Protein AF-A0A9E5HIX6-F1 (afdb_monomer_lite)

Sequence (128 aa):
MSDIHIPHKKEEDTVLTNALRAMFAMVVLVLIAVTAFQFSGMQKSAIPPNAEIIAEAQISISTDQTGAVQVFNSHGEILADWGGDKGGFVSGVARVIERERMKIGAPIDAPVVIRWRENNRLSVFDPQ

Structure (mmCIF, N/CA/C/O backbone):
data_AF-A0A9E5HIX6-F1
#
_entry.id   AF-A0A9E5HIX6-F1
#
loop_
_atom_site.group_PDB
_atom_site.id
_atom_site.type_symbol
_atom_site.label_atom_id
_atom_site.label_alt_id
_atom_site.label_comp_id
_atom_site.label_asym_id
_atom_site.label_entity_id
_atom_site.label_seq_id
_atom_site.pdbx_PDB_ins_code
_atom_site.Cartn_x
_atom_site.Cartn_y
_atom_site.Cartn_z
_atom_site.occupancy
_atom_site.B_iso_or_equiv
_atom_site.auth_seq_id
_atom_site.auth_comp_id
_atom_site.auth_asym_id
_atom_site.auth_atom_id
_atom_site.pdbx_PDB_model_num
ATOM 1 N N . MET A 1 1 ? 51.690 25.461 -71.907 1.00 43.72 1 MET A N 1
ATOM 2 C CA . MET A 1 1 ? 51.223 25.501 -70.506 1.00 43.72 1 MET A CA 1
ATOM 3 C C . MET A 1 1 ? 50.099 24.491 -70.409 1.00 43.72 1 MET A C 1
ATOM 5 O O . MET A 1 1 ? 49.067 24.701 -71.023 1.00 43.72 1 MET A O 1
ATOM 9 N N . SER A 1 2 ? 50.377 23.325 -69.832 1.00 46.28 2 SER A N 1
ATOM 10 C CA . SER A 1 2 ? 49.433 22.210 -69.729 1.00 46.28 2 SER A CA 1
ATOM 11 C C . SER A 1 2 ? 48.712 22.302 -68.391 1.00 46.28 2 SER A C 1
ATOM 13 O O . SER A 1 2 ? 49.335 22.079 -67.352 1.00 46.28 2 SER A O 1
ATOM 15 N N . ASP A 1 3 ? 47.428 22.647 -68.427 1.00 59.19 3 ASP A N 1
ATOM 16 C CA . ASP A 1 3 ? 46.559 22.617 -67.256 1.00 59.19 3 ASP A CA 1
ATOM 17 C C . ASP A 1 3 ? 46.348 21.166 -66.819 1.00 59.19 3 ASP A C 1
ATOM 19 O O . ASP A 1 3 ? 45.714 20.360 -67.503 1.00 59.19 3 ASP A O 1
ATOM 23 N N . ILE A 1 4 ? 46.923 20.822 -65.670 1.00 58.94 4 ILE A N 1
ATOM 24 C CA . ILE A 1 4 ? 46.684 19.548 -65.001 1.00 58.94 4 ILE A CA 1
ATOM 25 C C . ILE A 1 4 ? 45.348 19.686 -64.272 1.00 58.94 4 ILE A C 1
ATOM 27 O O . ILE A 1 4 ? 45.273 20.249 -63.181 1.00 58.94 4 ILE A O 1
ATOM 31 N N . HIS A 1 5 ? 44.279 19.179 -64.880 1.00 60.97 5 HIS A N 1
ATOM 32 C CA . HIS A 1 5 ? 43.001 19.025 -64.198 1.00 60.97 5 HIS A CA 1
ATOM 33 C C . HIS A 1 5 ? 43.087 17.828 -63.241 1.00 60.97 5 HIS A C 1
ATOM 35 O O . HIS A 1 5 ? 43.039 16.676 -63.673 1.00 60.97 5 HIS A O 1
ATOM 41 N N . ILE A 1 6 ? 43.241 18.092 -61.941 1.00 63.88 6 ILE A N 1
ATOM 42 C CA . ILE A 1 6 ? 43.125 17.067 -60.899 1.00 63.88 6 ILE A CA 1
ATOM 43 C C . ILE A 1 6 ? 41.637 16.923 -60.551 1.00 63.88 6 ILE A C 1
ATOM 45 O O . ILE A 1 6 ? 41.047 17.875 -60.036 1.00 63.88 6 ILE A O 1
ATOM 49 N N . PRO A 1 7 ? 41.003 15.764 -60.802 1.00 58.62 7 PRO A N 1
ATOM 50 C CA . PRO A 1 7 ? 39.634 15.546 -60.370 1.00 58.62 7 PRO A CA 1
ATOM 51 C C . PRO A 1 7 ? 39.606 15.435 -58.841 1.00 58.62 7 PRO A C 1
ATOM 53 O O . PRO A 1 7 ? 40.145 14.492 -58.258 1.00 58.62 7 PRO A O 1
ATOM 56 N N . HIS A 1 8 ? 38.955 16.389 -58.175 1.00 56.75 8 HIS A N 1
ATOM 57 C CA . HIS A 1 8 ? 38.617 16.260 -56.760 1.00 56.75 8 HIS A CA 1
ATOM 58 C C . HIS A 1 8 ? 37.560 15.162 -56.599 1.00 56.75 8 HIS A C 1
ATOM 60 O O . HIS A 1 8 ? 36.368 15.380 -56.815 1.00 56.75 8 HIS A O 1
ATOM 66 N N . LYS A 1 9 ? 37.997 13.959 -56.216 1.00 58.28 9 LYS A N 1
ATOM 67 C CA . LYS A 1 9 ? 37.098 12.904 -55.747 1.00 58.28 9 LYS A CA 1
ATOM 68 C C . LYS A 1 9 ? 36.462 13.385 -54.441 1.00 58.28 9 LYS A C 1
ATOM 70 O O . LYS A 1 9 ? 37.140 13.528 -53.428 1.00 58.28 9 LYS A O 1
ATOM 75 N N . LYS A 1 10 ? 35.165 13.673 -54.493 1.00 59.16 10 LYS A N 1
ATOM 76 C CA . LYS A 1 10 ? 34.347 14.068 -53.346 1.00 59.16 10 LYS A CA 1
ATOM 77 C C . LYS A 1 10 ? 34.215 12.854 -52.418 1.00 59.16 10 LYS A C 1
ATOM 79 O O . LYS A 1 10 ? 33.349 12.006 -52.611 1.00 59.16 10 LYS A O 1
ATOM 84 N N . GLU A 1 11 ? 35.125 12.713 -51.460 1.00 59.84 11 GLU A N 1
ATOM 85 C CA . GLU A 1 11 ? 34.963 11.768 -50.348 1.00 59.84 11 GLU A CA 1
ATOM 86 C C . GLU A 1 11 ? 33.967 12.378 -49.356 1.00 59.84 11 GLU A C 1
ATOM 88 O O . GLU A 1 11 ? 34.321 12.899 -48.306 1.00 59.84 11 GLU A O 1
ATOM 93 N N . GLU A 1 12 ? 32.707 12.426 -49.785 1.00 61.34 12 GLU A N 1
ATOM 94 C CA . GLU A 1 12 ? 31.617 13.127 -49.114 1.00 61.34 12 GLU A CA 1
ATOM 95 C C . GLU A 1 12 ? 30.905 12.162 -48.153 1.00 61.34 12 GLU A C 1
ATOM 97 O O . GLU A 1 12 ? 30.306 11.173 -48.581 1.00 61.34 12 GLU A O 1
ATOM 102 N N . ASP A 1 13 ? 31.034 12.423 -46.847 1.00 59.41 13 ASP A N 1
ATOM 103 C CA . ASP A 1 13 ? 30.117 12.079 -45.743 1.00 59.41 13 ASP A CA 1
ATOM 104 C C . ASP A 1 13 ? 29.551 10.647 -45.666 1.00 59.41 13 ASP A C 1
ATOM 106 O O . ASP A 1 13 ? 28.538 10.372 -45.012 1.00 59.41 13 ASP A O 1
ATOM 110 N N . THR A 1 14 ? 30.213 9.676 -46.289 1.00 60.88 14 THR A N 1
ATOM 111 C CA . THR A 1 14 ? 29.702 8.303 -46.379 1.00 60.88 14 THR A CA 1
ATOM 112 C C . THR A 1 14 ? 29.877 7.557 -45.054 1.00 60.88 14 THR A C 1
ATOM 114 O O . THR A 1 14 ? 29.011 6.779 -44.654 1.00 60.88 14 THR A O 1
ATOM 117 N N . VAL A 1 15 ? 30.965 7.843 -44.328 1.00 62.78 15 VAL A N 1
ATOM 118 C CA . VAL A 1 15 ? 31.266 7.248 -43.012 1.00 62.78 15 VAL A CA 1
ATOM 119 C C . VAL A 1 15 ? 30.242 7.688 -41.961 1.00 62.78 15 VAL A C 1
ATOM 121 O O . VAL A 1 15 ? 29.715 6.849 -41.231 1.00 62.78 15 VAL A O 1
ATOM 124 N N . LEU A 1 16 ? 29.887 8.978 -41.937 1.00 70.50 16 LEU A N 1
ATOM 125 C CA . LEU A 1 16 ? 28.887 9.522 -41.012 1.00 70.50 16 LEU A CA 1
ATOM 126 C C . LEU A 1 16 ? 27.476 8.998 -41.334 1.00 70.50 16 LEU A C 1
ATOM 128 O O . LEU A 1 16 ? 26.715 8.641 -40.435 1.00 70.50 16 LEU A O 1
ATOM 132 N N . THR A 1 17 ? 27.151 8.863 -42.623 1.00 78.12 17 THR A N 1
ATOM 133 C CA . THR A 1 17 ? 25.855 8.340 -43.080 1.00 78.12 17 THR A CA 1
ATOM 134 C C . THR A 1 17 ? 25.677 6.857 -42.741 1.00 78.12 17 THR A C 1
ATOM 136 O O . THR A 1 17 ? 24.598 6.441 -42.314 1.00 78.12 17 THR A O 1
ATOM 139 N N . ASN A 1 18 ? 26.727 6.044 -42.883 1.00 85.62 18 ASN A N 1
ATOM 140 C CA . ASN A 1 18 ? 26.682 4.627 -42.515 1.00 85.62 18 ASN A CA 1
ATOM 141 C C . ASN A 1 18 ? 26.547 4.439 -40.999 1.00 85.62 18 ASN A C 1
ATOM 143 O O . ASN A 1 18 ? 25.763 3.597 -40.562 1.00 85.62 18 ASN A O 1
ATOM 147 N N . ALA A 1 19 ? 27.238 5.259 -40.202 1.00 86.00 19 ALA A N 1
ATOM 148 C CA . ALA A 1 19 ? 27.089 5.262 -38.749 1.00 86.00 19 ALA A CA 1
ATOM 149 C C . ALA A 1 19 ? 25.659 5.637 -38.321 1.00 86.00 19 ALA A C 1
ATOM 151 O O . ALA A 1 19 ? 25.060 4.942 -37.502 1.00 86.00 19 ALA A O 1
ATOM 152 N N . LEU A 1 20 ? 25.065 6.669 -38.932 1.00 89.56 20 LEU A N 1
ATOM 153 C CA . LEU A 1 20 ? 23.684 7.074 -38.654 1.00 89.56 20 LEU A CA 1
ATOM 154 C C . LEU A 1 20 ? 22.670 5.976 -39.016 1.00 89.56 20 LEU A C 1
ATOM 156 O O . LEU A 1 20 ? 21.756 5.692 -38.242 1.00 89.56 20 LEU A O 1
ATOM 160 N N . ARG A 1 21 ? 22.851 5.309 -40.164 1.00 91.25 21 ARG A N 1
ATOM 161 C CA . ARG A 1 21 ? 22.018 4.162 -40.566 1.00 91.25 21 ARG A CA 1
ATOM 162 C C . ARG A 1 21 ? 22.163 2.987 -39.604 1.00 91.25 21 ARG A C 1
ATOM 164 O O . ARG A 1 21 ? 21.159 2.361 -39.281 1.00 91.25 21 ARG A O 1
ATOM 171 N N . ALA A 1 22 ? 23.374 2.712 -39.121 1.00 93.31 22 ALA A N 1
ATOM 172 C CA . ALA A 1 22 ? 23.617 1.668 -38.130 1.00 93.31 22 ALA A CA 1
ATOM 173 C C . ALA A 1 22 ? 22.931 1.986 -36.791 1.00 93.31 22 ALA A C 1
ATOM 175 O O . ALA A 1 22 ? 22.274 1.115 -36.224 1.00 93.31 22 ALA A O 1
ATOM 176 N N . MET A 1 23 ? 23.005 3.237 -36.323 1.00 93.62 23 MET A N 1
ATOM 177 C CA . MET A 1 23 ? 22.286 3.679 -35.122 1.00 93.62 23 MET A CA 1
ATOM 178 C C . MET A 1 23 ? 20.774 3.521 -35.284 1.00 93.62 23 MET A C 1
ATOM 180 O O . MET A 1 23 ? 20.114 2.979 -34.400 1.00 93.62 23 MET A O 1
ATOM 184 N N . PHE A 1 24 ? 20.226 3.945 -36.424 1.00 96.62 24 PHE A N 1
ATOM 185 C CA . PHE A 1 24 ? 18.799 3.805 -36.694 1.00 96.62 24 PHE A CA 1
ATOM 186 C C . PHE A 1 24 ? 18.374 2.332 -36.759 1.00 96.62 24 PHE A C 1
ATOM 188 O O . PHE A 1 24 ? 17.394 1.946 -36.128 1.00 96.62 24 PHE A O 1
ATOM 195 N N . ALA A 1 25 ? 19.144 1.485 -37.449 1.00 96.62 25 ALA A N 1
ATOM 196 C CA . ALA A 1 25 ? 18.891 0.048 -37.521 1.00 96.62 25 ALA A CA 1
ATOM 197 C C . ALA A 1 25 ? 18.941 -0.616 -36.137 1.00 96.62 25 ALA A C 1
ATOM 199 O O . ALA A 1 25 ? 18.079 -1.432 -35.822 1.00 96.62 25 ALA A O 1
ATOM 200 N N . MET A 1 26 ? 19.899 -0.229 -35.290 1.00 96.50 26 MET A N 1
ATOM 201 C CA . MET A 1 26 ? 19.990 -0.706 -33.910 1.00 96.50 26 MET A CA 1
ATOM 202 C C . MET A 1 26 ? 18.738 -0.330 -33.108 1.00 96.50 26 MET A C 1
ATOM 204 O O . MET A 1 26 ? 18.167 -1.188 -32.438 1.00 96.50 26 MET A O 1
ATOM 208 N N . VAL A 1 27 ? 18.274 0.921 -33.202 1.00 97.19 27 VAL A N 1
ATOM 209 C CA . VAL A 1 27 ? 17.048 1.373 -32.520 1.00 97.19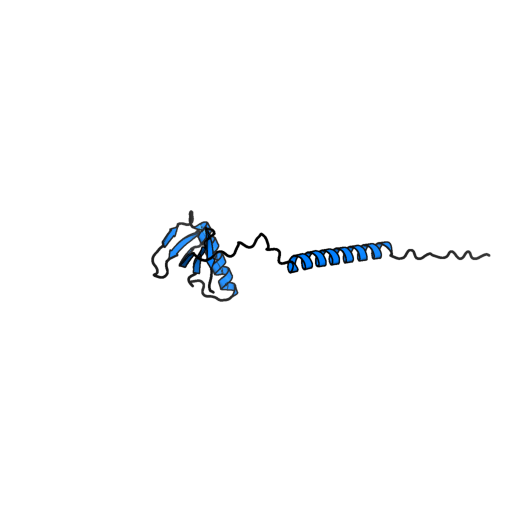 27 VAL A CA 1
ATOM 210 C C . VAL A 1 27 ? 15.831 0.587 -33.006 1.00 97.19 27 VAL A C 1
ATOM 212 O O . VAL A 1 27 ? 15.060 0.091 -32.186 1.00 97.19 27 VAL A O 1
ATOM 215 N N . VAL A 1 28 ? 15.674 0.418 -34.321 1.00 97.94 28 VAL A N 1
ATOM 216 C CA . VAL A 1 28 ? 14.574 -0.367 -34.901 1.00 97.94 28 VAL A CA 1
ATOM 217 C C . VAL A 1 28 ? 14.618 -1.818 -34.419 1.00 97.94 28 VAL A C 1
ATOM 219 O O . VAL A 1 28 ? 13.583 -2.366 -34.051 1.00 97.94 28 VAL A O 1
ATOM 222 N N .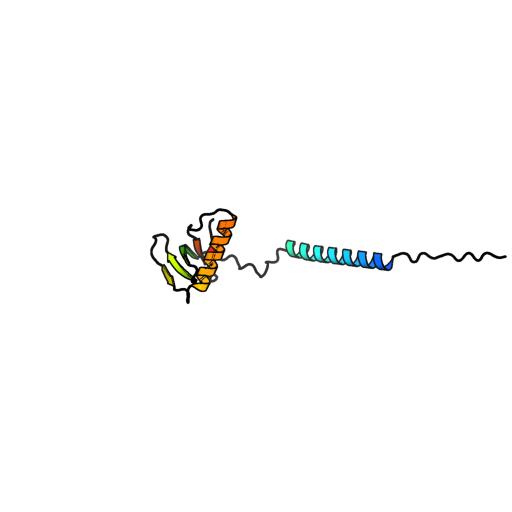 LEU A 1 29 ? 15.802 -2.430 -34.355 1.00 97.56 29 LEU A N 1
ATOM 223 C CA . LEU A 1 29 ? 15.973 -3.797 -33.865 1.00 97.56 29 LEU A CA 1
ATOM 224 C C . LEU A 1 29 ? 15.560 -3.924 -32.393 1.00 97.56 29 LEU A C 1
ATOM 226 O O . LEU A 1 29 ? 14.822 -4.847 -32.048 1.00 97.56 29 LEU A O 1
ATOM 230 N N . VAL A 1 30 ? 15.971 -2.981 -31.539 1.00 96.56 30 VAL A N 1
ATOM 231 C CA . VAL A 1 30 ? 15.558 -2.946 -30.125 1.00 96.56 30 VAL A CA 1
ATOM 232 C C . VAL A 1 30 ? 14.041 -2.812 -30.005 1.00 96.56 30 VAL A C 1
ATOM 234 O O . VAL A 1 30 ? 13.427 -3.546 -29.233 1.00 96.56 30 VAL A O 1
ATOM 237 N N . LEU A 1 31 ? 13.419 -1.927 -30.788 1.00 96.38 31 LEU A N 1
ATOM 238 C CA . LEU A 1 31 ? 11.964 -1.765 -30.785 1.00 96.38 31 LEU A CA 1
ATOM 239 C C . LEU A 1 31 ? 11.253 -3.048 -31.221 1.00 96.38 31 LEU A C 1
ATOM 241 O O . LEU A 1 31 ? 10.341 -3.483 -30.528 1.00 96.38 31 LEU A O 1
ATOM 245 N N . ILE A 1 32 ? 11.704 -3.702 -32.297 1.00 96.50 32 ILE A N 1
ATOM 246 C CA . ILE A 1 32 ? 11.145 -4.988 -32.746 1.00 96.50 32 ILE A CA 1
ATOM 247 C C . ILE A 1 32 ? 11.256 -6.041 -31.639 1.00 96.50 32 ILE A C 1
ATOM 249 O O . ILE A 1 32 ? 10.275 -6.729 -31.361 1.00 96.50 32 ILE A O 1
ATOM 253 N N . ALA A 1 33 ? 12.413 -6.150 -30.981 1.00 92.94 33 ALA A N 1
ATOM 254 C CA . ALA A 1 33 ? 12.621 -7.110 -29.900 1.00 92.94 33 ALA A CA 1
ATOM 255 C C . ALA A 1 33 ? 11.679 -6.852 -28.711 1.00 92.94 33 ALA A C 1
ATOM 257 O O . ALA A 1 33 ? 11.020 -7.777 -28.235 1.00 92.94 33 ALA A O 1
ATOM 258 N N . VAL A 1 34 ? 11.560 -5.596 -28.262 1.00 89.94 34 VAL A N 1
ATOM 259 C CA . VAL A 1 34 ? 10.668 -5.214 -27.154 1.00 89.94 34 VAL A CA 1
ATOM 260 C C . VAL A 1 34 ? 9.200 -5.414 -27.532 1.00 89.94 34 VAL A C 1
ATOM 262 O O . VAL A 1 34 ? 8.428 -5.929 -26.726 1.00 89.94 34 VAL A O 1
ATOM 265 N N . THR A 1 35 ? 8.802 -5.059 -28.754 1.00 92.06 35 THR A N 1
ATOM 266 C CA . THR A 1 35 ? 7.440 -5.271 -29.255 1.00 92.06 35 THR A CA 1
ATOM 267 C C . THR A 1 35 ? 7.106 -6.759 -29.327 1.00 92.06 35 THR A C 1
ATOM 269 O O . THR A 1 35 ? 6.069 -7.165 -28.808 1.00 92.06 35 THR A O 1
ATOM 272 N N . ALA A 1 36 ? 7.990 -7.587 -29.888 1.00 90.38 36 ALA A N 1
ATOM 273 C CA . ALA A 1 36 ? 7.808 -9.036 -29.930 1.00 90.38 36 ALA A CA 1
ATOM 274 C C . ALA A 1 36 ? 7.688 -9.635 -28.518 1.00 90.38 36 ALA A C 1
ATOM 276 O O . ALA A 1 36 ? 6.820 -10.472 -28.278 1.00 90.38 36 ALA A O 1
ATOM 277 N N . PHE A 1 37 ? 8.502 -9.162 -27.569 1.00 85.94 37 PHE A N 1
ATOM 278 C CA . PHE A 1 37 ? 8.449 -9.588 -26.169 1.00 85.94 37 PHE A CA 1
ATOM 279 C C . PHE A 1 37 ? 7.171 -9.137 -25.443 1.00 85.94 37 PHE A C 1
ATOM 281 O O . PHE A 1 37 ? 6.645 -9.846 -24.592 1.00 85.94 37 PHE A O 1
ATOM 288 N N . GLN A 1 38 ? 6.641 -7.961 -25.777 1.00 83.62 38 GLN A N 1
ATOM 289 C CA . GLN A 1 38 ? 5.380 -7.473 -25.217 1.00 83.62 38 GLN A CA 1
ATOM 290 C C . GLN A 1 38 ? 4.171 -8.241 -25.774 1.00 83.62 38 GLN A C 1
ATOM 292 O O . GLN A 1 38 ? 3.241 -8.528 -25.023 1.00 83.62 38 GLN A O 1
ATOM 297 N N . PHE A 1 39 ? 4.182 -8.604 -27.063 1.00 86.62 39 PHE A N 1
ATOM 298 C CA . PHE A 1 39 ? 3.107 -9.390 -27.684 1.00 86.62 39 PHE A CA 1
ATOM 299 C C . PHE A 1 39 ? 3.142 -10.876 -27.321 1.00 86.62 39 PHE A C 1
ATOM 301 O O . PHE A 1 39 ? 2.094 -11.514 -27.324 1.00 86.62 39 PHE A O 1
ATOM 308 N N . SER A 1 40 ? 4.305 -11.434 -26.972 1.00 82.31 40 SER A N 1
ATOM 309 C CA . SER A 1 40 ? 4.428 -12.847 -26.588 1.00 82.31 40 SER A CA 1
ATOM 310 C C . SER A 1 40 ? 3.758 -13.189 -25.252 1.00 82.31 40 SER A C 1
ATOM 312 O O . SER A 1 40 ? 3.747 -14.353 -24.857 1.00 82.31 40 SER A O 1
ATOM 314 N N . GLY A 1 41 ? 3.181 -12.203 -24.554 1.00 68.75 41 GLY A N 1
ATOM 315 C CA . GLY A 1 41 ? 2.372 -12.434 -23.358 1.00 68.75 41 GLY A CA 1
ATOM 316 C C . GLY A 1 41 ? 3.164 -13.015 -22.188 1.00 68.75 41 GLY A C 1
ATOM 317 O O . GLY A 1 41 ? 2.563 -13.534 -21.248 1.00 68.75 41 GLY A O 1
ATOM 318 N N . MET A 1 42 ? 4.501 -12.940 -22.230 1.00 66.69 42 MET A N 1
ATOM 319 C CA . MET A 1 42 ? 5.347 -13.393 -21.135 1.00 66.69 42 MET A CA 1
ATOM 320 C C . MET A 1 42 ? 4.972 -12.599 -19.885 1.00 66.69 42 MET A C 1
ATOM 322 O O . MET A 1 42 ? 5.031 -11.365 -19.876 1.00 66.69 42 MET A O 1
ATOM 326 N N . GLN A 1 43 ? 4.533 -13.302 -18.838 1.00 56.97 43 GLN A N 1
ATOM 327 C CA . GLN A 1 43 ? 4.153 -12.652 -17.591 1.00 56.97 43 GLN A CA 1
ATOM 328 C C . GLN A 1 43 ? 5.337 -11.831 -17.090 1.00 56.97 43 GLN A C 1
ATOM 330 O O . GLN A 1 43 ? 6.430 -12.350 -16.856 1.00 56.97 43 GLN A O 1
ATOM 335 N N . LYS A 1 44 ? 5.114 -10.524 -16.930 1.00 60.16 44 LYS A N 1
ATOM 336 C CA . LYS A 1 44 ? 6.074 -9.643 -16.273 1.00 60.16 44 LYS A CA 1
ATOM 337 C C . LYS A 1 44 ? 6.328 -10.231 -14.891 1.00 60.16 44 LYS A C 1
ATOM 339 O O . LYS A 1 44 ? 5.424 -10.236 -14.063 1.00 60.16 44 LYS A O 1
ATOM 344 N N . SER A 1 45 ? 7.554 -10.689 -14.641 1.00 62.88 45 SER A N 1
ATOM 345 C CA . SER A 1 45 ? 7.943 -11.344 -13.382 1.00 62.88 45 SER A CA 1
ATOM 346 C C . SER A 1 45 ? 7.679 -10.490 -12.128 1.00 62.88 45 SER A C 1
ATOM 348 O O . SER A 1 45 ? 7.730 -11.009 -11.019 1.00 62.88 45 SER A O 1
ATOM 350 N N . ALA A 1 46 ? 7.408 -9.191 -12.293 1.00 63.69 46 ALA A N 1
ATOM 351 C CA . ALA A 1 46 ? 7.095 -8.251 -11.221 1.00 63.69 46 ALA A CA 1
ATOM 352 C C . ALA A 1 46 ? 5.593 -8.144 -10.877 1.00 63.69 46 ALA A C 1
ATOM 354 O O . ALA A 1 46 ? 5.249 -7.406 -9.956 1.00 63.69 46 ALA A O 1
ATOM 355 N N . ILE A 1 47 ? 4.693 -8.826 -11.600 1.00 66.25 47 ILE A N 1
ATOM 356 C CA . ILE A 1 47 ? 3.262 -8.854 -11.264 1.00 66.25 47 ILE A CA 1
ATOM 357 C C . ILE A 1 47 ? 3.005 -10.086 -10.391 1.00 66.25 47 ILE A C 1
ATOM 359 O O . ILE A 1 47 ? 3.195 -11.207 -10.866 1.00 66.25 47 ILE A O 1
ATOM 363 N N . PRO A 1 48 ? 2.572 -9.913 -9.128 1.00 66.62 48 PRO A N 1
ATOM 364 C CA . PRO A 1 48 ? 2.203 -11.039 -8.284 1.00 66.62 48 PRO A CA 1
ATOM 365 C C . PRO A 1 48 ? 1.099 -11.871 -8.952 1.00 66.62 48 PRO A C 1
ATOM 367 O O . PRO A 1 48 ? 0.187 -11.286 -9.544 1.00 66.62 48 PRO A O 1
ATOM 370 N N . PRO A 1 49 ? 1.132 -13.211 -8.838 1.00 70.94 49 PRO A N 1
ATOM 371 C CA . PRO A 1 49 ? 0.059 -14.052 -9.348 1.00 70.94 49 PRO A CA 1
ATOM 372 C C . PRO A 1 49 ? -1.279 -13.621 -8.742 1.00 70.94 49 PRO A C 1
ATOM 374 O O . PRO A 1 49 ? -1.365 -13.271 -7.558 1.00 70.94 49 PRO A O 1
ATOM 377 N N . ASN A 1 50 ? -2.322 -13.611 -9.575 1.00 75.38 50 ASN A N 1
ATOM 378 C CA . ASN A 1 50 ? -3.660 -13.232 -9.145 1.00 75.38 50 ASN A CA 1
ATOM 379 C C . ASN A 1 50 ? -4.228 -14.355 -8.267 1.00 75.38 50 ASN A C 1
ATOM 381 O O . ASN A 1 50 ? -4.730 -15.347 -8.778 1.00 75.38 50 ASN A O 1
ATOM 385 N N . ALA A 1 51 ? -4.068 -14.213 -6.954 1.00 86.00 51 ALA A N 1
ATOM 386 C CA . ALA A 1 51 ? -4.611 -15.131 -5.959 1.00 86.00 51 ALA A CA 1
ATOM 387 C C . ALA A 1 51 ? -5.997 -14.670 -5.494 1.00 86.00 51 ALA A C 1
ATOM 389 O O . ALA A 1 51 ? -6.249 -13.460 -5.420 1.00 86.00 51 ALA A O 1
ATOM 390 N N . GLU A 1 52 ? -6.867 -15.620 -5.160 1.00 91.69 52 GLU A N 1
ATOM 391 C CA . GLU A 1 52 ? -8.209 -15.346 -4.647 1.00 91.69 52 GLU A CA 1
ATOM 392 C C . GLU A 1 52 ? -8.154 -14.591 -3.311 1.00 91.69 52 GLU A C 1
ATOM 394 O O . GLU A 1 52 ? -7.189 -14.702 -2.549 1.00 91.69 52 GLU A O 1
ATOM 399 N N . ILE A 1 53 ? -9.169 -13.767 -3.051 1.00 94.00 53 ILE A N 1
ATOM 400 C CA . ILE A 1 53 ? -9.298 -12.999 -1.814 1.00 94.00 53 ILE A CA 1
ATOM 401 C C . ILE A 1 53 ? -10.023 -13.873 -0.792 1.00 94.00 53 ILE A C 1
ATOM 403 O O . ILE A 1 53 ? -11.177 -14.227 -0.994 1.00 94.00 53 ILE A O 1
ATOM 407 N N . ILE A 1 54 ? -9.343 -14.203 0.304 1.00 96.12 54 ILE A N 1
ATOM 408 C CA . ILE A 1 54 ? -9.884 -15.042 1.381 1.00 96.12 54 ILE A CA 1
ATOM 409 C C . ILE A 1 54 ? -10.645 -14.197 2.403 1.00 96.12 54 ILE A C 1
ATOM 411 O O . ILE A 1 54 ? -11.637 -14.650 2.969 1.00 96.12 54 ILE A O 1
ATOM 415 N N . ALA A 1 55 ? -10.184 -12.971 2.658 1.00 95.19 55 ALA A N 1
ATOM 416 C CA . ALA A 1 55 ? -10.823 -12.070 3.607 1.00 95.19 55 ALA A CA 1
ATOM 417 C C . ALA A 1 55 ? -10.634 -10.605 3.209 1.00 95.19 55 ALA A C 1
ATOM 419 O O . ALA A 1 55 ? -9.579 -10.213 2.697 1.00 95.19 55 ALA A O 1
ATOM 420 N N . GLU A 1 56 ? -11.646 -9.793 3.511 1.00 95.75 56 GLU A N 1
ATOM 421 C CA . GLU A 1 56 ? -11.602 -8.341 3.376 1.00 95.75 56 GLU A CA 1
ATOM 422 C C . GLU A 1 56 ? -12.126 -7.660 4.639 1.00 95.75 56 GLU A C 1
ATOM 424 O O . GLU A 1 56 ? -13.039 -8.161 5.294 1.00 95.75 56 GLU A O 1
ATOM 429 N N . ALA A 1 57 ? -11.562 -6.498 4.961 1.00 95.06 57 ALA A N 1
ATOM 430 C CA . ALA A 1 57 ? -12.052 -5.641 6.031 1.00 95.06 57 ALA A CA 1
ATOM 431 C C . ALA A 1 57 ? -11.931 -4.170 5.631 1.00 95.06 57 ALA A C 1
ATOM 433 O O . ALA A 1 57 ? -10.905 -3.753 5.089 1.00 95.06 57 ALA A O 1
ATOM 434 N N . GLN A 1 58 ? -12.968 -3.385 5.921 1.00 96.31 58 GLN A N 1
ATOM 435 C CA . GLN A 1 58 ? -12.910 -1.931 5.799 1.00 96.31 58 GLN A CA 1
ATOM 436 C C . GLN A 1 58 ? -12.312 -1.332 7.066 1.00 96.31 58 GLN A C 1
ATOM 438 O O . GLN A 1 58 ? -12.735 -1.669 8.175 1.00 96.31 58 GLN A O 1
ATOM 443 N N . ILE A 1 59 ? -11.342 -0.441 6.885 1.00 96.31 59 ILE A N 1
ATOM 444 C CA . ILE A 1 59 ? -10.697 0.283 7.975 1.00 96.31 59 ILE A CA 1
ATOM 445 C C . ILE A 1 59 ? -10.603 1.770 7.655 1.00 96.31 59 ILE A C 1
ATOM 447 O O . ILE A 1 59 ? -10.459 2.162 6.495 1.00 96.31 59 ILE A O 1
ATOM 451 N N . SER A 1 60 ? -10.600 2.582 8.701 1.00 95.69 60 SER A N 1
ATOM 452 C CA . SER A 1 60 ? -10.245 3.997 8.621 1.00 95.69 60 SER A CA 1
ATOM 453 C C . SER A 1 60 ? -8.922 4.215 9.341 1.00 95.69 60 SER A C 1
ATOM 455 O O . SER A 1 60 ? -8.688 3.637 10.402 1.00 95.69 60 SER A O 1
ATOM 457 N N . ILE A 1 61 ? -8.039 5.024 8.760 1.00 95.12 61 ILE A N 1
ATOM 458 C CA . ILE A 1 61 ? -6.706 5.287 9.306 1.00 95.12 61 ILE A CA 1
ATOM 459 C C . ILE A 1 61 ? -6.614 6.777 9.619 1.00 95.12 61 ILE A C 1
ATOM 461 O O . ILE A 1 61 ? -6.762 7.605 8.726 1.00 95.12 61 ILE A O 1
ATOM 465 N N . SER A 1 62 ? -6.353 7.108 10.880 1.00 93.69 62 SER A N 1
ATOM 466 C CA . SER A 1 62 ? -6.036 8.463 11.326 1.00 93.69 62 SER A CA 1
ATOM 467 C C . SER A 1 62 ? -4.554 8.542 11.654 1.00 93.69 62 SER A C 1
ATOM 469 O O . SER A 1 62 ? -4.014 7.651 12.315 1.00 93.69 62 SER A O 1
ATOM 471 N N . THR A 1 63 ? -3.880 9.584 11.174 1.00 92.81 63 THR A N 1
ATOM 472 C CA . THR A 1 63 ? -2.440 9.767 11.388 1.00 92.81 63 THR A CA 1
ATOM 473 C C . THR A 1 63 ? -2.113 11.216 11.687 1.00 92.81 63 THR A C 1
ATOM 475 O O . THR A 1 63 ? -2.838 12.115 11.265 1.00 92.81 63 THR A O 1
ATOM 478 N N . ASP A 1 64 ? -1.003 11.443 12.383 1.00 87.75 64 ASP A N 1
ATOM 479 C CA . ASP A 1 64 ? -0.493 12.781 12.667 1.00 87.75 64 ASP A CA 1
ATOM 480 C C . ASP A 1 64 ? 0.889 13.041 12.021 1.00 87.75 64 ASP A C 1
ATOM 482 O O . ASP A 1 64 ? 1.458 12.227 11.276 1.00 87.75 64 ASP A O 1
ATOM 486 N N . GLN A 1 65 ? 1.457 14.217 12.307 1.00 86.62 65 GLN A N 1
ATOM 487 C CA . GLN A 1 65 ? 2.796 14.586 11.836 1.00 86.62 65 GLN A CA 1
ATOM 488 C C . GLN A 1 65 ? 3.922 13.853 12.584 1.00 86.62 65 GLN A C 1
ATOM 490 O O . GLN A 1 65 ? 5.025 13.744 12.050 1.00 86.62 65 GLN A O 1
ATOM 495 N N . THR A 1 66 ? 3.659 13.320 13.782 1.00 88.44 66 THR A N 1
ATOM 496 C CA . THR A 1 66 ? 4.643 12.571 14.580 1.00 88.44 66 THR A CA 1
ATOM 497 C C . THR A 1 66 ? 4.835 11.142 14.072 1.00 88.44 66 THR A C 1
ATOM 499 O O . THR A 1 66 ? 5.840 10.503 14.379 1.00 88.44 66 THR A O 1
ATOM 502 N N . GLY A 1 67 ? 3.904 10.662 13.242 1.00 87.50 67 GLY A N 1
ATOM 503 C CA . GLY A 1 67 ? 3.863 9.287 12.757 1.00 87.50 67 GLY A CA 1
ATOM 504 C C . GLY A 1 67 ? 3.034 8.367 13.649 1.00 87.50 67 GLY A C 1
ATOM 505 O O . GLY A 1 67 ? 3.073 7.154 13.439 1.00 87.50 67 GLY A O 1
ATOM 506 N N . ALA A 1 68 ? 2.311 8.916 14.632 1.00 93.50 68 ALA A N 1
ATOM 507 C CA . ALA A 1 68 ? 1.325 8.173 15.397 1.00 93.50 68 ALA A CA 1
ATOM 508 C C . ALA A 1 68 ? 0.146 7.797 14.493 1.00 93.50 68 ALA A C 1
ATOM 510 O O . ALA A 1 68 ? -0.205 8.522 13.553 1.00 93.50 68 ALA A O 1
ATOM 511 N N . VAL A 1 69 ? -0.431 6.628 14.754 1.00 95.69 69 VAL A N 1
ATOM 512 C CA . VAL A 1 69 ? -1.470 6.036 13.918 1.00 95.69 69 VAL A CA 1
ATOM 513 C C . VAL A 1 69 ? -2.542 5.400 14.780 1.00 95.69 69 VAL A C 1
ATOM 515 O O . VAL A 1 69 ? -2.246 4.567 15.635 1.00 95.69 69 VAL A O 1
ATOM 518 N N . GLN A 1 70 ? -3.790 5.727 14.467 1.00 9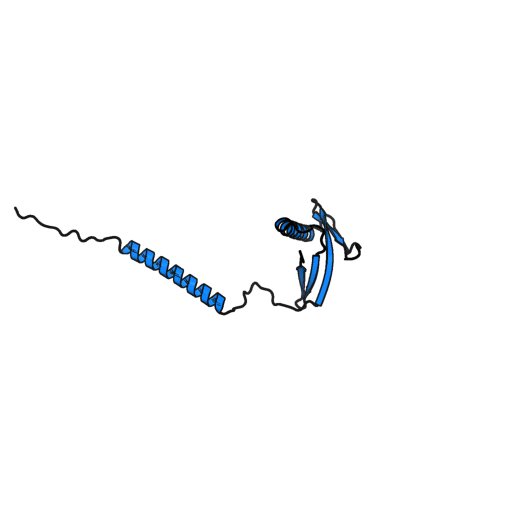6.25 70 GLN A N 1
ATOM 519 C CA . GLN A 1 70 ? -4.967 5.038 14.973 1.00 96.25 70 GLN A CA 1
ATOM 520 C C . GLN A 1 70 ? -5.715 4.392 13.811 1.00 96.25 70 GLN A C 1
ATOM 522 O O . GLN A 1 70 ? -5.980 5.030 12.789 1.00 96.25 70 GLN A O 1
ATOM 527 N N . VAL A 1 71 ? -6.039 3.112 13.962 1.00 95.56 71 VAL A N 1
ATOM 528 C CA . VAL A 1 71 ? -6.791 2.339 12.973 1.00 95.56 71 VAL A CA 1
ATOM 529 C C . VAL A 1 71 ? -8.136 1.968 13.566 1.00 95.56 71 VAL A C 1
ATOM 531 O O . VAL A 1 71 ? -8.197 1.396 14.654 1.00 95.56 71 VAL A O 1
ATOM 534 N N . PHE A 1 72 ? -9.198 2.248 12.823 1.00 96.44 72 PHE A N 1
ATOM 535 C CA . PHE A 1 72 ? -10.576 1.993 13.217 1.00 96.44 72 PHE A CA 1
ATOM 536 C C . PHE A 1 72 ? -11.213 0.955 12.299 1.00 96.44 72 PHE A C 1
ATOM 538 O O . PHE A 1 72 ? -10.896 0.900 11.108 1.00 96.44 72 PHE A O 1
ATOM 545 N N . ASN A 1 73 ? -12.126 0.150 12.834 1.00 95.06 73 ASN A N 1
ATOM 546 C CA . ASN A 1 73 ? -12.995 -0.693 12.017 1.00 95.06 73 ASN A CA 1
ATOM 547 C C . ASN A 1 73 ? -14.177 0.107 11.437 1.00 95.06 73 ASN A C 1
ATOM 549 O O . ASN A 1 73 ? -14.349 1.295 11.708 1.00 95.06 73 ASN A O 1
ATOM 553 N N . SER A 1 74 ? -15.037 -0.573 10.677 1.00 92.50 74 SER A N 1
ATOM 554 C CA . SER A 1 74 ? -16.255 0.007 10.092 1.00 92.50 74 SER A CA 1
ATOM 555 C C . SER A 1 74 ? -17.266 0.550 11.112 1.00 92.50 74 SER A C 1
ATOM 557 O O . SER A 1 74 ? -18.148 1.314 10.736 1.00 92.50 74 SER A O 1
ATOM 559 N N . HIS A 1 75 ? -17.164 0.159 12.384 1.00 92.88 75 HIS A N 1
ATOM 560 C CA . HIS A 1 75 ? -18.041 0.602 13.472 1.00 92.88 75 HIS A CA 1
ATOM 561 C C . HIS A 1 75 ? -17.420 1.733 14.311 1.00 92.88 75 HIS A C 1
ATOM 563 O O . HIS A 1 75 ? -18.047 2.199 15.259 1.00 92.88 75 HIS A O 1
ATOM 569 N N . GLY A 1 76 ? -16.206 2.185 13.974 1.00 91.44 76 GLY A N 1
ATOM 570 C CA . GLY A 1 76 ? -15.481 3.216 14.722 1.00 91.44 76 GLY A CA 1
ATOM 571 C C . GLY A 1 76 ? -14.737 2.699 15.957 1.00 91.44 76 GLY A C 1
ATOM 572 O O . GLY A 1 76 ? -14.241 3.499 16.746 1.00 91.44 76 GLY A O 1
ATOM 573 N N . GLU A 1 77 ? -14.629 1.383 16.140 1.00 95.31 77 GLU A N 1
ATOM 574 C CA . GLU A 1 77 ? -13.842 0.794 17.225 1.00 95.31 77 GLU A CA 1
ATOM 575 C C . GLU A 1 77 ? -12.355 0.804 16.866 1.00 95.31 77 GLU A C 1
ATOM 577 O O . GLU A 1 77 ? -11.978 0.514 15.726 1.00 95.31 77 GLU A O 1
ATOM 582 N N . ILE A 1 78 ? -11.503 1.100 17.849 1.00 95.81 78 ILE A N 1
ATOM 583 C CA . ILE A 1 78 ? -10.049 1.101 17.674 1.00 95.81 78 ILE A CA 1
ATOM 584 C C . ILE A 1 78 ? -9.558 -0.344 17.532 1.00 95.81 78 ILE A C 1
ATOM 586 O O . ILE A 1 78 ? -9.663 -1.145 18.458 1.00 95.81 78 ILE A O 1
AT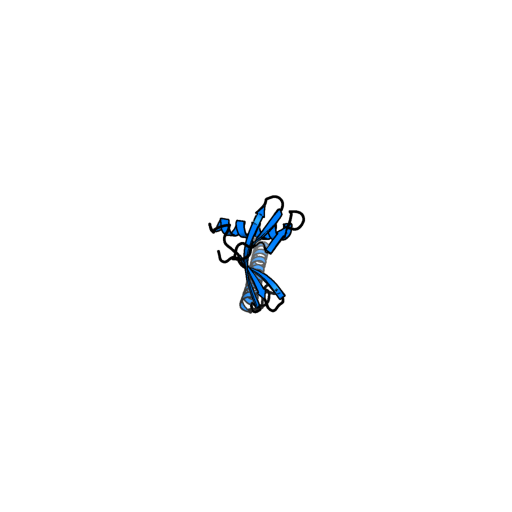OM 590 N N . LEU A 1 79 ? -8.981 -0.656 16.373 1.00 94.81 79 LEU A N 1
ATOM 591 C CA . LEU A 1 79 ? -8.278 -1.912 16.105 1.00 94.81 79 LEU A CA 1
ATOM 592 C C . LEU A 1 79 ? -6.807 -1.835 16.514 1.00 94.81 79 LEU A C 1
ATOM 594 O O . LEU A 1 79 ? -6.220 -2.836 16.923 1.00 94.81 79 LEU A O 1
ATOM 598 N N . ALA A 1 80 ? -6.204 -0.655 16.375 1.00 94.25 80 ALA A N 1
ATOM 599 C CA . ALA A 1 80 ? -4.821 -0.412 16.745 1.00 94.25 80 ALA A CA 1
ATOM 600 C C . ALA A 1 80 ? -4.594 1.058 17.102 1.00 94.25 80 ALA A C 1
ATOM 602 O O . ALA A 1 80 ? -5.133 1.949 16.446 1.00 94.25 80 ALA A O 1
ATOM 603 N N . ASP A 1 81 ? -3.750 1.281 18.105 1.00 95.56 81 ASP A N 1
ATOM 604 C CA . ASP A 1 81 ? -3.252 2.595 18.503 1.00 95.56 81 ASP A CA 1
ATOM 605 C C . ASP A 1 81 ? -1.735 2.498 18.701 1.00 95.56 81 ASP A C 1
ATOM 607 O O . ASP A 1 81 ? -1.243 1.741 19.548 1.00 95.56 81 ASP A O 1
ATOM 611 N N . TRP A 1 82 ? -0.987 3.207 17.858 1.00 95.69 82 TRP A N 1
ATOM 612 C CA . TRP A 1 82 ? 0.469 3.202 17.849 1.00 95.69 82 TRP A CA 1
ATOM 613 C C . TRP A 1 82 ? 1.018 4.623 17.937 1.00 95.69 82 TRP A C 1
ATOM 615 O O . TRP A 1 82 ? 0.666 5.490 17.139 1.00 95.69 82 TRP A O 1
ATOM 625 N N . GLY A 1 83 ? 1.969 4.831 18.851 1.00 93.00 83 GLY A N 1
ATOM 626 C CA . GLY A 1 83 ? 2.784 6.044 18.891 1.00 93.00 83 GLY A CA 1
ATOM 627 C C . GLY A 1 83 ? 3.722 6.166 17.683 1.00 93.00 83 GLY A C 1
ATOM 628 O O . GLY A 1 83 ? 3.913 5.217 16.914 1.00 93.00 83 GLY A O 1
ATOM 629 N N . GLY A 1 84 ? 4.335 7.342 17.519 1.00 88.81 84 GLY A N 1
ATOM 630 C CA . GLY A 1 84 ? 5.207 7.649 16.375 1.00 88.81 84 GLY A CA 1
ATOM 631 C C . GLY A 1 84 ? 6.433 6.740 16.223 1.00 88.81 84 GLY A C 1
ATOM 632 O O . GLY A 1 84 ? 6.934 6.561 15.115 1.00 88.81 84 GLY A O 1
ATOM 633 N N . ASP A 1 85 ? 6.877 6.093 17.301 1.00 90.38 85 ASP A N 1
ATOM 634 C CA . ASP A 1 85 ? 7.968 5.113 17.301 1.00 90.38 85 ASP A CA 1
ATOM 635 C C . ASP A 1 85 ? 7.606 3.797 16.586 1.00 90.38 85 ASP A C 1
ATOM 637 O O . ASP A 1 85 ? 8.494 3.096 16.098 1.00 90.38 85 ASP A O 1
ATOM 641 N N . LYS A 1 86 ? 6.311 3.463 16.499 1.00 90.25 86 LYS A N 1
ATOM 642 C CA . LYS A 1 86 ? 5.809 2.190 15.947 1.00 90.25 86 LYS A CA 1
ATOM 643 C C . LYS A 1 86 ? 4.900 2.362 14.732 1.00 90.25 86 LYS A C 1
ATOM 645 O O . LYS A 1 86 ? 4.787 1.441 13.926 1.00 90.25 86 LYS A O 1
ATOM 650 N N . GLY A 1 87 ? 4.280 3.530 14.570 1.00 91.19 87 GLY A N 1
ATOM 651 C CA . GLY A 1 87 ? 3.316 3.810 13.504 1.00 91.19 87 GLY A CA 1
ATOM 652 C C . GLY A 1 87 ? 3.923 4.164 12.141 1.00 91.19 87 GLY A C 1
ATOM 653 O O . GLY A 1 87 ? 3.192 4.238 11.156 1.00 91.19 87 GLY A O 1
ATOM 654 N N . GLY A 1 88 ? 5.245 4.345 12.039 1.00 91.38 88 GLY A N 1
ATOM 655 C CA . GLY A 1 88 ? 5.896 4.946 10.865 1.00 91.38 88 GLY A CA 1
ATOM 656 C C . GLY A 1 88 ? 5.551 4.314 9.507 1.00 91.38 88 GLY A C 1
ATOM 657 O O . GLY A 1 88 ? 5.290 5.039 8.547 1.00 91.38 88 GLY A O 1
ATOM 658 N N . PHE A 1 89 ? 5.489 2.979 9.414 1.00 91.69 89 PHE A N 1
ATOM 659 C CA . PHE A 1 89 ? 5.116 2.298 8.165 1.00 91.69 89 PHE A CA 1
ATOM 660 C C . PHE A 1 89 ? 3.665 2.592 7.760 1.00 91.69 89 PHE A C 1
ATOM 662 O O . PHE A 1 89 ? 3.407 2.996 6.626 1.00 91.69 89 PHE A O 1
ATOM 669 N N . VAL A 1 90 ? 2.720 2.436 8.692 1.00 93.62 90 VAL A N 1
ATOM 670 C CA . VAL A 1 90 ? 1.287 2.648 8.429 1.00 93.62 90 VAL A CA 1
ATOM 671 C C . VAL A 1 90 ? 0.999 4.129 8.170 1.00 93.62 90 VAL A C 1
ATOM 673 O O . VAL A 1 90 ? 0.244 4.452 7.256 1.00 93.62 90 VAL A O 1
ATOM 676 N N . SER A 1 91 ? 1.682 5.029 8.883 1.00 94.50 91 SER A N 1
ATOM 677 C CA . SER A 1 91 ? 1.634 6.473 8.638 1.00 94.50 91 SER A CA 1
ATOM 678 C C . SER A 1 91 ? 2.118 6.827 7.230 1.00 94.50 91 SER A C 1
ATOM 680 O O . SER A 1 91 ? 1.482 7.608 6.524 1.00 94.50 91 SER A O 1
ATOM 682 N N . GLY A 1 92 ? 3.205 6.201 6.768 1.00 93.88 92 GLY A N 1
ATOM 683 C CA . GLY A 1 92 ? 3.684 6.351 5.395 1.00 93.88 92 GLY A CA 1
ATOM 684 C C . GLY A 1 92 ? 2.651 5.913 4.353 1.00 93.88 92 GLY A C 1
ATOM 685 O O . GLY A 1 92 ? 2.413 6.639 3.390 1.00 93.88 92 GLY A O 1
ATOM 686 N N . VAL A 1 93 ? 2.000 4.763 4.561 1.00 94.25 93 VAL A N 1
ATO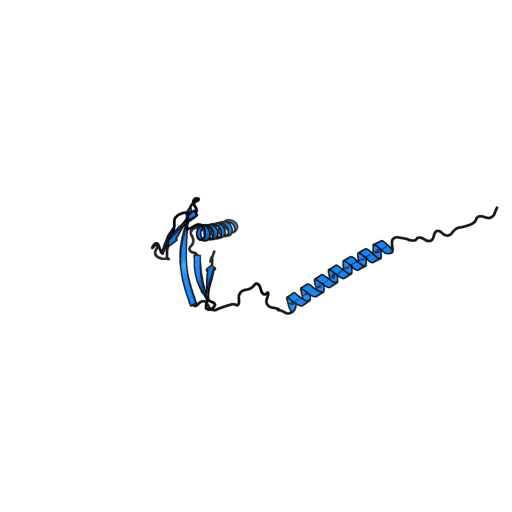M 687 C CA . VAL A 1 93 ? 0.939 4.264 3.668 1.00 94.25 93 VAL A CA 1
ATOM 688 C C . VAL A 1 93 ? -0.257 5.222 3.632 1.00 94.25 93 VAL A C 1
ATOM 690 O O . VAL A 1 93 ? -0.723 5.557 2.543 1.00 94.25 93 VAL A O 1
ATOM 693 N N . ALA A 1 94 ? -0.709 5.721 4.786 1.00 94.62 94 ALA A N 1
ATOM 694 C CA . ALA A 1 94 ? -1.805 6.689 4.868 1.00 94.62 94 ALA A CA 1
ATOM 695 C C . ALA A 1 94 ? -1.499 7.982 4.095 1.00 94.62 94 ALA A C 1
ATOM 697 O O . ALA A 1 94 ? -2.336 8.452 3.330 1.00 94.62 94 ALA A O 1
ATOM 698 N N . ARG A 1 95 ? -0.270 8.505 4.203 1.00 93.94 95 ARG A N 1
ATOM 699 C CA . ARG A 1 95 ? 0.171 9.698 3.454 1.00 93.94 95 ARG A CA 1
ATOM 700 C C . ARG A 1 95 ? 0.182 9.477 1.943 1.00 93.94 95 ARG A C 1
ATOM 702 O O . ARG A 1 95 ? -0.094 10.403 1.184 1.00 93.94 95 ARG A O 1
ATOM 709 N N . VAL A 1 96 ? 0.517 8.268 1.487 1.00 95.12 96 VAL A N 1
ATOM 710 C CA . VAL A 1 96 ? 0.430 7.925 0.059 1.00 95.12 96 VAL A CA 1
ATOM 711 C C . VAL A 1 96 ? -1.028 7.936 -0.395 1.00 95.12 96 VAL A C 1
ATOM 713 O O . VAL A 1 96 ? -1.321 8.555 -1.412 1.00 95.12 96 VAL A O 1
ATOM 716 N N . ILE A 1 97 ? -1.933 7.320 0.369 1.00 95.94 97 ILE A N 1
ATOM 717 C CA . ILE A 1 97 ? -3.375 7.296 0.072 1.00 95.94 97 ILE A CA 1
ATOM 718 C C . ILE A 1 97 ? -3.936 8.720 0.006 1.00 95.94 97 ILE A C 1
ATOM 720 O O . ILE A 1 97 ? -4.528 9.103 -0.999 1.00 95.94 97 ILE A O 1
ATOM 724 N N . GLU A 1 98 ? -3.676 9.533 1.029 1.00 95.12 98 GLU A N 1
ATOM 725 C CA . GLU A 1 98 ? -4.082 10.940 1.073 1.00 95.12 98 GLU A CA 1
ATOM 726 C C . GLU A 1 98 ? -3.564 11.709 -0.149 1.00 95.12 98 GLU A C 1
ATOM 728 O O . GLU A 1 98 ? -4.323 12.405 -0.824 1.00 95.12 98 GLU A O 1
ATOM 733 N N . ARG A 1 99 ? -2.282 11.537 -0.496 1.00 95.25 99 ARG A N 1
ATOM 734 C CA . ARG A 1 99 ? -1.686 12.188 -1.665 1.00 95.25 99 ARG A CA 1
ATOM 735 C C . ARG A 1 99 ? -2.339 11.763 -2.977 1.00 95.25 99 ARG A C 1
ATOM 737 O O . ARG A 1 99 ? -2.529 12.623 -3.834 1.00 95.25 99 ARG A O 1
ATOM 744 N N . GLU A 1 100 ? -2.635 10.481 -3.174 1.00 96.62 100 GLU A N 1
ATOM 745 C CA . GLU A 1 100 ? -3.303 10.014 -4.395 1.00 96.62 100 GLU A CA 1
ATOM 746 C C . GLU A 1 100 ? -4.746 10.536 -4.474 1.00 96.62 100 GLU A C 1
ATOM 748 O O . GLU A 1 100 ? -5.135 11.060 -5.518 1.00 96.62 100 GLU A O 1
ATOM 753 N N . ARG A 1 101 ? -5.490 10.530 -3.361 1.00 96.75 101 ARG A N 1
ATOM 754 C CA . ARG A 1 101 ? -6.850 11.092 -3.279 1.00 96.75 101 ARG A CA 1
ATOM 755 C C . ARG A 1 101 ? -6.888 12.589 -3.563 1.00 96.75 101 ARG A C 1
ATOM 757 O O . ARG A 1 101 ? -7.748 13.048 -4.312 1.00 96.75 101 ARG A O 1
ATOM 764 N N . MET A 1 102 ? -5.916 13.350 -3.054 1.00 96.31 102 MET A N 1
ATOM 765 C CA . MET A 1 102 ? -5.803 14.785 -3.337 1.00 96.31 102 MET A CA 1
ATOM 766 C C . MET A 1 102 ? -5.655 15.085 -4.834 1.00 96.31 102 MET A C 1
ATOM 768 O O . MET A 1 102 ? -6.173 16.098 -5.298 1.00 96.31 102 MET A O 1
ATOM 772 N N . LYS A 1 103 ? -4.988 14.220 -5.615 1.00 96.81 103 LYS A N 1
ATOM 773 C CA . LYS A 1 103 ? -4.836 14.429 -7.069 1.00 96.81 103 LYS A CA 1
ATOM 774 C C . LYS A 1 103 ? -6.161 14.341 -7.820 1.00 96.81 103 LYS A C 1
ATOM 776 O O . LYS A 1 103 ? -6.300 14.981 -8.859 1.00 96.81 103 LYS A O 1
ATOM 781 N N . ILE A 1 104 ? -7.095 13.537 -7.318 1.00 96.44 104 ILE A N 1
ATOM 782 C CA . ILE A 1 104 ? -8.399 13.285 -7.943 1.00 96.44 104 ILE A CA 1
ATOM 783 C C . ILE A 1 104 ? -9.553 14.003 -7.226 1.00 96.44 104 ILE A C 1
ATOM 785 O O . ILE A 1 104 ? -10.695 13.900 -7.660 1.00 96.44 104 ILE A O 1
ATOM 789 N N . GLY A 1 105 ? -9.267 14.748 -6.151 1.00 95.06 105 GLY A N 1
ATOM 790 C CA . GLY A 1 105 ? -10.277 15.447 -5.353 1.00 95.06 105 GLY A CA 1
ATOM 791 C C . GLY A 1 105 ? -11.184 14.516 -4.541 1.00 95.06 105 GLY A C 1
ATOM 792 O O . GLY A 1 105 ? -12.321 14.881 -4.253 1.00 95.06 105 GLY A O 1
ATOM 793 N N . ALA A 1 106 ? -10.706 13.319 -4.197 1.00 95.81 106 ALA A N 1
ATOM 794 C CA . ALA A 1 106 ? -11.463 12.342 -3.421 1.00 95.81 106 ALA A CA 1
ATOM 795 C C . ALA A 1 106 ? -11.433 12.632 -1.903 1.00 95.81 106 ALA A C 1
ATOM 797 O O . ALA A 1 106 ? -10.486 13.263 -1.418 1.00 95.81 106 ALA A O 1
ATOM 798 N N . PRO A 1 107 ? -12.427 12.150 -1.126 1.00 94.19 107 PRO A N 1
ATOM 799 C CA . PRO A 1 107 ? -12.471 12.343 0.324 1.00 94.19 107 PRO A CA 1
ATOM 800 C C . PRO A 1 107 ? -11.294 11.666 1.040 1.00 94.19 107 PRO A C 1
ATOM 802 O O . PRO A 1 107 ? -11.082 10.461 0.908 1.00 94.19 107 PRO A O 1
ATOM 805 N N . ILE A 1 108 ? -10.534 12.433 1.827 1.00 91.56 108 ILE A N 1
ATOM 806 C CA . ILE A 1 108 ? -9.314 11.959 2.510 1.00 91.56 108 ILE A CA 1
ATOM 807 C C . ILE A 1 108 ? -9.638 10.956 3.626 1.00 91.56 108 ILE A C 1
ATOM 809 O O . ILE A 1 108 ? -8.871 10.025 3.854 1.00 91.56 108 ILE A O 1
ATOM 813 N N . ASP A 1 109 ? -10.788 11.102 4.271 1.00 90.50 109 ASP A N 1
ATOM 814 C CA . ASP A 1 109 ? -11.261 10.320 5.416 1.00 90.50 109 ASP A CA 1
ATOM 815 C C . ASP A 1 109 ? -12.054 9.058 5.032 1.00 90.50 109 ASP A C 1
ATOM 817 O O . ASP A 1 109 ? -12.454 8.287 5.907 1.00 90.50 109 ASP A O 1
ATOM 821 N N . ALA A 1 110 ? -12.259 8.804 3.734 1.00 93.81 110 ALA A N 1
ATOM 822 C CA . ALA A 1 110 ? -12.983 7.624 3.272 1.00 93.81 110 ALA A CA 1
ATOM 823 C C . ALA A 1 110 ? -12.279 6.314 3.702 1.00 93.81 110 ALA A C 1
ATOM 825 O O . ALA A 1 110 ? -11.050 6.212 3.579 1.00 93.81 110 ALA A O 1
ATOM 826 N N . PRO A 1 111 ? -13.021 5.278 4.136 1.00 95.31 111 PRO A N 1
ATOM 827 C CA . PRO A 1 111 ? -12.435 3.988 4.487 1.00 95.31 111 PRO A CA 1
ATOM 828 C C . PRO A 1 111 ? -11.669 3.342 3.325 1.00 95.31 111 PRO A C 1
ATOM 830 O O . PRO A 1 111 ? -12.014 3.511 2.153 1.00 95.31 111 PRO A O 1
ATOM 833 N N . VAL A 1 112 ? -10.649 2.557 3.660 1.00 96.62 112 VAL A N 1
ATOM 834 C CA . VAL A 1 112 ? -9.899 1.703 2.726 1.00 96.62 112 VAL A CA 1
ATOM 835 C C . VAL A 1 112 ? -10.160 0.232 3.021 1.00 96.62 112 VAL A C 1
ATOM 837 O O . VAL A 1 112 ? -10.591 -0.131 4.114 1.00 96.62 112 VAL A O 1
ATOM 840 N N . VAL A 1 113 ? -9.884 -0.635 2.050 1.00 96.94 113 VAL A N 1
ATOM 841 C CA . VAL A 1 113 ? -10.099 -2.080 2.169 1.00 96.94 113 VAL A CA 1
ATOM 842 C C . VAL A 1 113 ? -8.765 -2.796 2.336 1.00 96.94 113 VAL A C 1
ATOM 844 O O . VAL A 1 113 ? -7.899 -2.738 1.463 1.00 96.94 113 VAL A O 1
ATOM 847 N N . ILE A 1 114 ? -8.606 -3.526 3.435 1.00 95.56 114 ILE A N 1
ATOM 848 C CA . ILE A 1 114 ? -7.533 -4.507 3.590 1.00 95.56 114 ILE A CA 1
ATOM 849 C C . ILE A 1 1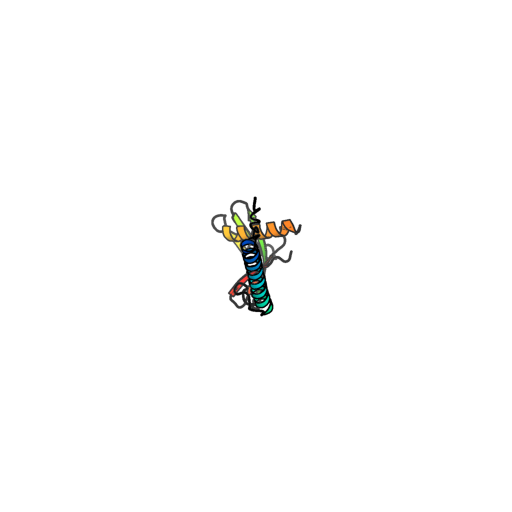14 ? -7.994 -5.825 2.984 1.00 95.56 114 ILE A C 1
ATOM 851 O O . ILE A 1 114 ? -9.055 -6.328 3.337 1.00 95.56 114 ILE A O 1
ATOM 855 N N . ARG A 1 115 ? -7.183 -6.394 2.090 1.00 95.31 115 ARG A N 1
ATOM 856 C CA . ARG A 1 115 ? -7.436 -7.679 1.429 1.00 95.31 115 ARG A CA 1
ATOM 857 C C . ARG A 1 115 ? -6.347 -8.675 1.768 1.00 95.31 115 ARG A C 1
ATOM 859 O O . ARG A 1 115 ? -5.177 -8.416 1.468 1.00 95.31 115 ARG A O 1
ATOM 866 N N . TRP A 1 116 ? -6.741 -9.823 2.303 1.00 95.00 116 TRP A N 1
ATOM 867 C CA . TRP A 1 116 ? -5.880 -10.988 2.459 1.00 95.00 116 TRP A CA 1
ATOM 868 C C . TRP A 1 116 ? -6.201 -12.004 1.364 1.00 95.00 116 TRP A C 1
ATOM 870 O O . TRP A 1 116 ? -7.351 -12.401 1.182 1.00 95.00 116 TRP A O 1
ATOM 880 N N . ARG A 1 117 ? -5.177 -12.394 0.604 1.00 94.38 117 ARG A N 1
ATOM 881 C CA . ARG A 1 117 ? -5.266 -13.380 -0.476 1.00 94.38 117 ARG A CA 1
ATOM 882 C C . ARG A 1 117 ? -4.661 -14.732 -0.107 1.00 94.38 117 ARG A C 1
ATOM 884 O O . ARG A 1 117 ? -3.808 -14.811 0.774 1.00 94.38 117 ARG A O 1
ATOM 891 N N . GLU A 1 118 ? -5.050 -15.761 -0.854 1.00 94.06 118 GLU A N 1
ATOM 892 C CA . GLU A 1 118 ? -4.620 -17.160 -0.687 1.00 94.06 118 GLU A CA 1
ATOM 893 C C . GLU A 1 118 ? -3.105 -17.355 -0.676 1.00 94.06 118 GLU A C 1
ATOM 895 O O . GLU A 1 118 ? -2.573 -18.116 0.124 1.00 94.06 118 GLU A O 1
ATOM 900 N N . ASN A 1 119 ? -2.374 -16.584 -1.477 1.00 90.50 119 ASN A N 1
ATOM 901 C CA . ASN A 1 119 ? -0.913 -16.607 -1.496 1.00 90.50 119 ASN A CA 1
ATOM 902 C C . ASN A 1 119 ? -0.260 -15.865 -0.312 1.00 90.50 119 ASN A C 1
ATOM 904 O O . ASN A 1 119 ? 0.868 -15.388 -0.431 1.00 90.50 119 ASN A O 1
ATOM 908 N N . ASN A 1 120 ? -0.973 -15.716 0.807 1.00 90.31 120 ASN A N 1
ATOM 909 C CA . ASN A 1 120 ? -0.543 -14.996 2.005 1.00 90.31 120 ASN A CA 1
ATOM 910 C C . ASN A 1 120 ? -0.196 -13.513 1.783 1.00 90.31 120 ASN A C 1
ATOM 912 O O . ASN A 1 120 ? 0.478 -12.887 2.604 1.00 90.31 120 ASN A O 1
ATOM 916 N N . ARG A 1 121 ? -0.672 -12.921 0.683 1.00 90.56 121 ARG A N 1
ATOM 917 C CA . ARG A 1 121 ? -0.456 -11.505 0.389 1.00 90.56 121 ARG A CA 1
ATOM 918 C C . ARG A 1 121 ? -1.518 -10.651 1.068 1.00 90.56 121 ARG A C 1
ATOM 920 O O . ARG A 1 121 ? -2.710 -10.812 0.805 1.00 90.56 121 ARG A O 1
ATOM 927 N N . LEU A 1 122 ? -1.061 -9.682 1.856 1.00 91.75 122 LEU A N 1
ATOM 928 C CA . LEU A 1 122 ? -1.879 -8.588 2.366 1.00 91.75 122 LEU A CA 1
ATOM 929 C C . LEU A 1 122 ? -1.745 -7.373 1.442 1.00 91.75 122 LEU A C 1
ATOM 931 O O . LEU A 1 122 ? -0.649 -7.045 0.984 1.00 91.75 122 LEU A O 1
ATOM 935 N N . SER A 1 123 ? -2.853 -6.704 1.140 1.00 92.69 123 SER A N 1
ATOM 936 C CA . SER A 1 123 ? -2.842 -5.481 0.333 1.00 92.69 123 SER A CA 1
ATOM 937 C C . SER A 1 123 ? -3.879 -4.480 0.807 1.00 92.69 123 SER A C 1
ATOM 939 O O . SER A 1 123 ? -4.942 -4.873 1.276 1.00 92.69 123 SER A O 1
ATOM 941 N N . VAL A 1 124 ? -3.562 -3.198 0.643 1.00 94.50 124 VAL A N 1
ATOM 942 C CA . VAL A 1 124 ? -4.503 -2.093 0.826 1.00 94.50 124 VAL A CA 1
ATOM 943 C C . VAL A 1 124 ? -5.098 -1.750 -0.534 1.00 94.50 124 VAL A C 1
ATOM 945 O O . VAL A 1 124 ? -4.369 -1.649 -1.522 1.00 94.50 124 VAL A O 1
ATOM 948 N N . PHE A 1 125 ? -6.412 -1.598 -0.588 1.00 95.00 125 PHE A N 1
ATOM 949 C CA . PHE A 1 125 ? -7.146 -1.134 -1.752 1.00 95.00 125 PHE A CA 1
ATOM 950 C C . PHE A 1 125 ? -7.953 0.101 -1.381 1.00 95.00 125 PHE A C 1
ATOM 952 O O . PHE A 1 125 ? -8.747 0.073 -0.441 1.00 95.00 125 PHE A O 1
ATOM 959 N N . ASP A 1 126 ? -7.748 1.167 -2.141 1.00 95.56 126 ASP A N 1
ATOM 960 C CA . ASP A 1 126 ? -8.537 2.383 -2.045 1.00 95.56 126 ASP A CA 1
ATOM 961 C C . ASP A 1 126 ? -9.645 2.342 -3.112 1.00 95.56 126 ASP A C 1
ATOM 963 O O . ASP A 1 126 ? -9.318 2.184 -4.290 1.00 95.56 126 ASP A O 1
ATOM 967 N N . PRO A 1 127 ? -10.936 2.394 -2.733 1.00 93.56 127 PRO A N 1
ATOM 968 C CA . PRO A 1 127 ? -12.036 2.426 -3.693 1.00 93.56 127 PRO A CA 1
ATOM 969 C C . PRO A 1 127 ? -12.272 3.807 -4.327 1.00 93.56 127 PRO A C 1
ATOM 971 O O . PRO A 1 127 ? -13.142 3.897 -5.193 1.00 93.56 127 PRO A O 1
ATOM 974 N N . GLN A 1 128 ? -11.579 4.855 -3.862 1.00 92.62 128 GLN A N 1
ATOM 975 C CA . GLN A 1 128 ? -11.735 6.226 -4.361 1.00 92.62 128 GLN A CA 1
ATOM 976 C C . GLN A 1 128 ? -10.977 6.495 -5.665 1.00 92.62 128 GLN A C 1
ATOM 978 O O . GLN A 1 128 ? -9.932 5.848 -5.907 1.00 92.62 128 GLN A O 1
#

Secondary structure (DSSP, 8-state):
------------SHHHHHHHHHHHHHHHHHHHHHHHHHHTT---TTSPP-PPEEEEEEEEEEE-TT--EEEEETTS-EEEEE-TTT-HHHHHHHHHHHHHHHHHT--TT--EEEEEETTS-EEEE---

Foldseek 3Di:
DDDDDDDPPCPDCPVVVVVVVVVVVVVVVVVVVVVVVVVVPPPPPPDPPDFDWPDKFWWWWDADPLLWIFIAGPVRDTPDTGGSVPNNVVSVVLVVQQVVCVVVVHDSGGIWMWTQGPVRDTDIGDPD

Radius of gyration: 30.53 Å; chains: 1; bounding box: 69×43×89 Å

pLDDT: mean 86.75, std 13.49, range [43.72, 97.94]